Protein AF-A0A661SDD5-F1 (afdb_monomer)

Mean predicted aligned error: 5.51 Å

Structure (mmCIF, N/CA/C/O backbone):
data_AF-A0A661SDD5-F1
#
_entry.id   AF-A0A661SDD5-F1
#
loop_
_atom_site.group_PDB
_atom_site.id
_atom_site.type_symbol
_atom_site.label_atom_id
_atom_site.label_alt_id
_atom_site.label_comp_id
_atom_site.label_asym_id
_atom_site.label_entity_id
_atom_site.label_seq_id
_atom_site.pdbx_PDB_ins_code
_atom_site.Cartn_x
_atom_site.Cartn_y
_atom_site.Cartn_z
_atom_site.occupancy
_atom_site.B_iso_or_equiv
_atom_site.auth_seq_id
_atom_site.auth_comp_id
_atom_site.auth_asym_id
_atom_site.auth_atom_id
_atom_site.pdbx_PDB_model_num
ATOM 1 N N . MET A 1 1 ? -7.731 -12.315 21.971 1.00 40.97 1 MET A N 1
ATOM 2 C CA . MET A 1 1 ? -6.609 -11.645 21.276 1.00 40.97 1 MET A CA 1
ATOM 3 C C . MET A 1 1 ? -7.149 -11.063 19.976 1.00 40.97 1 MET A C 1
ATOM 5 O O . MET A 1 1 ? -7.713 -11.842 19.209 1.00 40.97 1 MET A O 1
ATOM 9 N N . PRO A 1 2 ? -7.087 -9.741 19.734 1.00 49.59 2 PRO A N 1
ATOM 10 C CA . PRO A 1 2 ? -7.533 -9.190 18.458 1.00 49.59 2 PRO A CA 1
ATOM 11 C C . PRO A 1 2 ? -6.667 -9.775 17.334 1.00 49.59 2 PRO A C 1
ATOM 13 O O . PRO A 1 2 ? -5.439 -9.763 17.405 1.00 49.59 2 PRO A O 1
ATOM 16 N N . ARG A 1 3 ? -7.306 -10.376 16.323 1.00 51.75 3 ARG A N 1
ATOM 17 C CA . ARG A 1 3 ? -6.601 -10.968 15.180 1.00 51.75 3 ARG A CA 1
ATOM 18 C C . ARG A 1 3 ? -5.955 -9.840 14.379 1.00 51.75 3 ARG A C 1
ATOM 20 O O . ARG A 1 3 ? -6.660 -8.975 13.868 1.00 51.75 3 ARG A O 1
ATOM 27 N N . LYS A 1 4 ? -4.628 -9.874 14.240 1.00 63.72 4 LYS A N 1
ATOM 28 C CA . LYS A 1 4 ? -3.890 -9.025 13.300 1.00 63.72 4 LYS A CA 1
ATOM 29 C C . LYS A 1 4 ? -4.435 -9.295 11.896 1.00 63.72 4 LYS A C 1
ATOM 31 O O . LYS A 1 4 ? -4.242 -10.389 11.366 1.00 63.72 4 LYS A O 1
ATOM 36 N N . LEU A 1 5 ? -5.160 -8.341 11.310 1.00 66.19 5 LEU A N 1
ATOM 37 C CA . LEU A 1 5 ? -5.542 -8.447 9.907 1.00 66.19 5 LEU A CA 1
ATOM 38 C C . LEU A 1 5 ? -4.260 -8.350 9.085 1.00 66.19 5 LEU A C 1
ATOM 40 O O . LEU A 1 5 ? -3.550 -7.351 9.169 1.0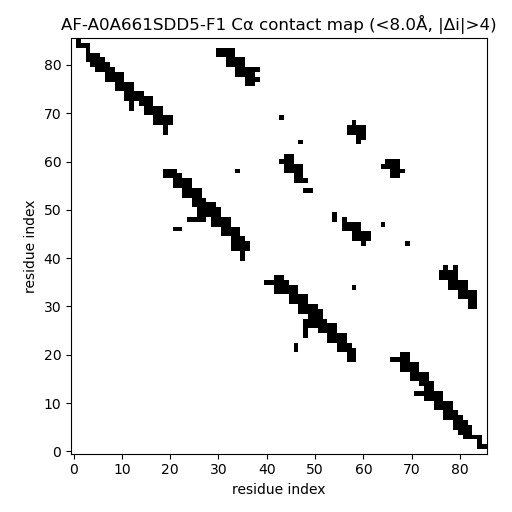0 66.19 5 LEU A O 1
ATOM 44 N N . LEU A 1 6 ? -3.975 -9.409 8.336 1.00 78.88 6 LEU A N 1
ATOM 45 C CA . LEU A 1 6 ? -2.888 -9.483 7.375 1.00 78.88 6 LEU A CA 1
ATOM 46 C C . LEU A 1 6 ? -3.510 -9.787 6.015 1.00 78.88 6 LEU A C 1
ATOM 48 O O . LEU A 1 6 ? -4.194 -10.806 5.850 1.00 78.88 6 LEU A O 1
ATOM 52 N N . ARG A 1 7 ? -3.331 -8.880 5.059 1.00 87.69 7 ARG A N 1
ATOM 53 C CA . ARG A 1 7 ? -3.727 -9.090 3.664 1.00 87.69 7 ARG A CA 1
ATOM 54 C C . ARG A 1 7 ? -2.580 -8.681 2.766 1.00 87.69 7 ARG A C 1
ATOM 56 O O . ARG A 1 7 ? -2.110 -7.554 2.867 1.00 87.69 7 ARG A O 1
ATOM 63 N N . THR A 1 8 ? -2.159 -9.602 1.911 1.00 91.62 8 THR A N 1
ATOM 64 C CA . THR A 1 8 ? -1.071 -9.391 0.962 1.00 91.62 8 THR A CA 1
ATOM 65 C C . THR A 1 8 ? -1.623 -9.490 -0.445 1.00 91.62 8 THR A C 1
ATOM 67 O O . THR A 1 8 ? -2.343 -10.432 -0.775 1.00 91.62 8 THR A O 1
ATOM 70 N N . PHE A 1 9 ? -1.283 -8.502 -1.254 1.00 91.88 9 PHE A N 1
ATOM 71 C CA . PHE A 1 9 ? -1.609 -8.422 -2.664 1.00 91.88 9 PHE A CA 1
ATOM 72 C C . PHE A 1 9 ? -0.314 -8.432 -3.450 1.00 91.88 9 PHE A C 1
ATOM 74 O O . PHE A 1 9 ? 0.707 -7.941 -2.971 1.00 91.88 9 PHE A O 1
ATOM 81 N N . SER A 1 10 ? -0.362 -8.969 -4.662 1.00 94.69 10 SER A N 1
ATOM 82 C CA . SER A 1 10 ? 0.730 -8.791 -5.602 1.00 94.69 10 SER A CA 1
ATOM 83 C C . SER A 1 10 ? 0.313 -7.815 -6.684 1.00 94.69 10 SER A C 1
ATOM 85 O O . SER A 1 10 ? -0.796 -7.914 -7.208 1.00 94.69 10 SER A O 1
ATOM 87 N N . VAL A 1 11 ? 1.198 -6.872 -6.980 1.00 94.38 11 VAL A N 1
ATOM 88 C CA . VAL A 1 11 ? 0.997 -5.839 -7.991 1.00 94.38 11 VAL A CA 1
ATOM 89 C C . VAL A 1 11 ? 2.130 -5.919 -9.003 1.00 94.38 11 VAL A C 1
ATOM 91 O O . VAL A 1 11 ? 3.275 -6.180 -8.637 1.00 94.38 11 VAL A O 1
ATOM 94 N N . SER A 1 12 ? 1.798 -5.727 -10.274 1.00 96.88 12 SER A N 1
ATOM 95 C CA . SER A 1 12 ? 2.778 -5.630 -11.352 1.00 96.88 12 SER A CA 1
ATOM 96 C C . SER A 1 12 ? 2.953 -4.167 -11.721 1.00 96.88 12 SER A C 1
ATOM 98 O O . SER A 1 12 ? 1.972 -3.477 -11.997 1.00 96.88 12 SER A O 1
ATOM 100 N N . VAL A 1 13 ? 4.198 -3.716 -11.701 1.00 97.12 13 VAL A N 1
ATOM 101 C CA . VAL A 1 13 ? 4.619 -2.361 -12.029 1.00 97.12 13 VAL A CA 1
ATOM 102 C C . VAL A 1 13 ? 5.255 -2.394 -13.423 1.00 97.12 13 VAL A C 1
ATOM 104 O O . VAL A 1 13 ? 6.150 -3.211 -13.642 1.00 97.12 13 VAL A O 1
ATOM 107 N N . PRO A 1 14 ? 4.764 -1.585 -14.380 1.00 96.62 14 PRO A N 1
ATOM 108 C CA . PRO A 1 14 ? 5.188 -1.668 -15.778 1.00 96.62 14 PRO A CA 1
ATOM 109 C C . PRO A 1 14 ? 6.528 -0.980 -16.063 1.00 96.62 14 PRO A C 1
ATOM 111 O O . PRO A 1 14 ? 7.155 -1.300 -17.062 1.00 96.62 14 PRO A O 1
ATOM 114 N N . GLU A 1 15 ? 6.942 -0.033 -15.221 1.00 97.56 15 GLU A N 1
ATOM 115 C CA . GLU A 1 15 ? 8.195 0.712 -15.360 1.00 97.56 15 GLU A CA 1
ATOM 116 C C . GLU A 1 15 ? 8.636 1.284 -14.006 1.00 97.56 15 GLU A C 1
ATOM 118 O O . GLU A 1 15 ? 7.804 1.516 -13.121 1.00 97.56 15 GLU A O 1
ATOM 123 N N . ASP A 1 16 ? 9.930 1.545 -13.843 1.00 98.00 16 ASP A N 1
ATOM 124 C CA . ASP A 1 16 ? 10.461 2.233 -12.664 1.00 98.00 16 ASP A CA 1
ATOM 125 C C . ASP A 1 16 ? 9.786 3.603 -12.485 1.00 98.00 16 ASP A C 1
ATOM 127 O O . ASP A 1 16 ? 9.743 4.420 -13.406 1.00 98.00 16 ASP A O 1
ATOM 131 N N . GLY A 1 17 ? 9.281 3.901 -11.286 1.00 97.31 17 GLY A N 1
ATOM 132 C CA . GLY A 1 17 ? 8.582 5.164 -11.080 1.00 97.31 17 GLY A CA 1
ATOM 133 C C . GLY A 1 17 ? 8.042 5.410 -9.681 1.00 97.31 17 GLY A C 1
ATOM 134 O O . GLY A 1 17 ? 8.173 4.602 -8.762 1.00 97.31 17 GLY A O 1
ATOM 135 N N . ASN A 1 18 ? 7.420 6.579 -9.531 1.00 95.88 18 ASN A N 1
ATOM 136 C CA . ASN A 1 18 ? 6.742 6.998 -8.312 1.00 95.88 18 ASN A CA 1
ATOM 137 C C . ASN A 1 18 ? 5.238 6.775 -8.455 1.00 95.88 18 ASN A C 1
ATOM 139 O O . ASN A 1 18 ? 4.577 7.432 -9.257 1.00 95.88 18 ASN A O 1
ATOM 143 N N . TYR A 1 19 ? 4.696 5.885 -7.631 1.00 94.56 19 TYR A N 1
ATOM 144 C CA . TYR A 1 19 ? 3.307 5.454 -7.699 1.00 94.56 19 TYR A CA 1
ATOM 145 C C . TYR A 1 19 ? 2.526 5.903 -6.472 1.00 94.56 19 TYR A C 1
ATOM 147 O O . TYR A 1 19 ? 3.024 5.884 -5.347 1.00 94.56 19 TYR A O 1
ATOM 155 N N . TYR A 1 20 ? 1.267 6.276 -6.678 1.00 93.56 20 TYR A N 1
ATOM 156 C CA . TYR A 1 20 ? 0.344 6.555 -5.587 1.00 93.56 20 TYR A CA 1
ATOM 157 C C . TYR A 1 20 ? -0.477 5.313 -5.274 1.00 93.56 2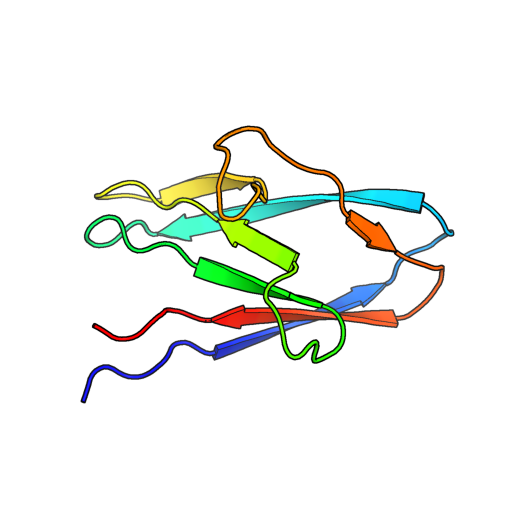0 TYR A C 1
ATOM 159 O O . TYR A 1 20 ? -1.133 4.748 -6.146 1.00 93.56 20 TYR A O 1
ATOM 167 N N . LEU A 1 21 ? -0.472 4.918 -4.004 1.00 92.81 21 LEU A N 1
ATOM 168 C CA . LEU A 1 21 ? -1.311 3.838 -3.509 1.00 92.81 21 LEU A CA 1
ATOM 169 C C . LEU A 1 21 ? -2.551 4.420 -2.833 1.00 92.81 21 LEU A C 1
ATOM 171 O O . LEU A 1 21 ? -2.452 5.331 -2.007 1.00 92.81 21 LEU A O 1
ATOM 175 N N . ALA A 1 22 ? -3.715 3.868 -3.165 1.00 91.56 22 ALA A N 1
ATOM 176 C CA . ALA A 1 22 ? -4.971 4.134 -2.482 1.00 91.56 22 ALA A CA 1
ATOM 17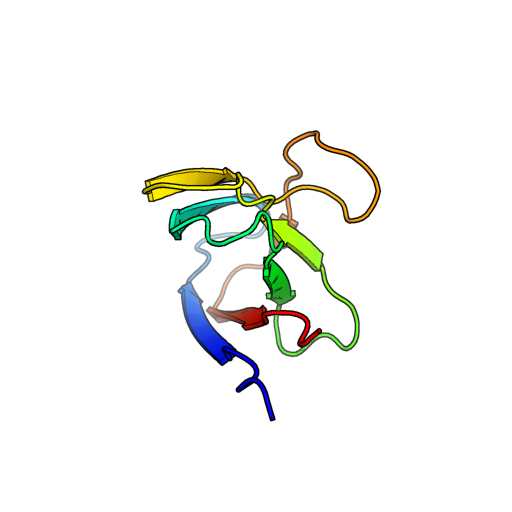7 C C . ALA A 1 22 ? -5.782 2.842 -2.351 1.00 91.56 22 ALA A C 1
ATOM 179 O O . ALA A 1 22 ? -5.653 1.932 -3.170 1.00 91.56 22 ALA A O 1
ATOM 180 N N . ALA A 1 23 ? -6.618 2.759 -1.320 1.00 89.62 23 ALA A N 1
ATOM 181 C CA . ALA A 1 23 ? -7.509 1.627 -1.110 1.00 89.62 23 ALA A CA 1
ATOM 182 C C . ALA A 1 23 ? -8.861 2.077 -0.555 1.00 89.62 23 ALA A C 1
ATOM 184 O O . ALA A 1 23 ? -8.956 3.054 0.191 1.00 89.62 23 ALA A O 1
ATOM 185 N N . TRP A 1 24 ? -9.901 1.308 -0.877 1.00 91.06 24 TRP A N 1
ATOM 186 C CA . TRP A 1 24 ? -11.178 1.383 -0.180 1.00 91.06 24 TRP A CA 1
ATOM 187 C C . TRP A 1 24 ? -11.097 0.591 1.121 1.00 91.06 24 TRP A C 1
ATOM 189 O O . TRP A 1 24 ? -10.881 -0.621 1.111 1.00 91.06 24 TRP A O 1
ATOM 199 N N . VAL A 1 25 ? -11.276 1.275 2.248 1.00 87.12 25 VAL A N 1
ATOM 200 C CA . VAL A 1 25 ? -11.199 0.679 3.587 1.00 87.12 25 VAL A CA 1
ATOM 201 C C . VAL A 1 25 ? -12.489 0.942 4.353 1.00 87.12 25 VAL A C 1
ATOM 203 O O . VAL A 1 25 ? -13.110 1.993 4.204 1.00 87.12 25 VAL A O 1
ATOM 206 N N . MET A 1 26 ? -12.903 -0.009 5.189 1.00 87.06 26 MET A N 1
ATOM 207 C CA . MET A 1 26 ? -13.970 0.212 6.162 1.00 87.06 26 MET A CA 1
ATOM 208 C C . MET A 1 26 ? -13.340 0.736 7.448 1.00 87.06 26 MET A C 1
ATOM 210 O O . MET A 1 26 ? -12.613 0.016 8.131 1.00 87.06 26 MET A O 1
ATOM 214 N N . GLY A 1 27 ? -13.630 1.989 7.781 1.00 84.00 27 GLY A N 1
ATOM 215 C CA . GLY A 1 27 ? -13.234 2.577 9.049 1.00 84.00 27 GLY A CA 1
ATOM 216 C C . GLY A 1 27 ? -13.983 1.930 10.208 1.00 84.00 27 GLY A C 1
ATOM 217 O O . GLY A 1 27 ? -15.213 1.974 10.250 1.00 84.00 27 GLY A O 1
ATOM 218 N N . VAL A 1 28 ? -13.246 1.352 11.156 1.00 78.62 28 VAL A N 1
ATOM 219 C CA . VAL A 1 28 ? -13.782 0.859 12.430 1.00 78.62 28 VAL A CA 1
ATOM 220 C C . VAL A 1 28 ? -12.914 1.431 13.544 1.00 78.62 28 VAL A C 1
ATOM 222 O O . VAL A 1 28 ? -11.736 1.102 13.655 1.00 78.62 28 VAL A O 1
ATOM 225 N N . ASN A 1 29 ? -13.481 2.326 14.354 1.00 80.06 29 ASN A N 1
ATOM 226 C CA . ASN A 1 29 ? -12.818 2.947 15.509 1.00 80.06 29 ASN A CA 1
ATOM 227 C C . ASN A 1 29 ? -11.549 3.762 15.191 1.00 80.06 29 ASN A C 1
ATOM 229 O O . ASN A 1 29 ? -10.759 4.036 16.090 1.00 80.06 29 ASN A O 1
ATOM 233 N N . GLY A 1 30 ? -11.360 4.193 13.941 1.00 76.75 30 GLY A N 1
ATOM 234 C CA . GLY A 1 30 ? -10.258 5.083 13.567 1.00 76.75 30 GLY A CA 1
ATOM 235 C C . GLY A 1 30 ? -8.885 4.404 13.541 1.00 76.75 30 GLY A C 1
ATOM 236 O O . GLY A 1 30 ? -7.872 5.068 13.742 1.00 76.75 30 GLY A O 1
ATOM 237 N N . GLN A 1 31 ? -8.845 3.079 13.377 1.00 82.44 31 GLN A N 1
ATOM 238 C CA . GLN A 1 31 ? -7.592 2.330 13.310 1.00 82.44 31 GLN A CA 1
ATOM 239 C C . GLN A 1 31 ? -6.924 2.494 11.946 1.00 82.44 31 GLN A C 1
ATOM 241 O O . GLN A 1 31 ? -7.518 2.186 10.914 1.00 82.44 31 GLN A O 1
ATOM 246 N N . ASN A 1 32 ? -5.660 2.908 11.950 1.00 85.50 32 ASN A N 1
ATOM 247 C CA . ASN A 1 32 ? -4.859 2.981 10.733 1.00 85.50 32 ASN A CA 1
ATOM 248 C C . ASN A 1 32 ? -4.403 1.585 10.290 1.00 85.50 32 ASN A C 1
ATOM 250 O O . ASN A 1 32 ? -4.133 0.709 11.119 1.00 85.50 32 ASN A O 1
ATOM 254 N N . LEU A 1 33 ? -4.266 1.407 8.977 1.00 88.06 33 LEU A N 1
ATOM 255 C CA . LEU A 1 33 ? -3.608 0.239 8.392 1.00 88.06 33 LEU A CA 1
ATOM 256 C C . LEU A 1 33 ? -2.167 0.599 8.045 1.00 88.06 33 LEU A C 1
ATOM 258 O O . LEU A 1 33 ? -1.937 1.544 7.295 1.00 88.06 33 LEU A O 1
ATOM 262 N N . GLU A 1 34 ? -1.211 -0.164 8.557 1.00 90.81 34 GLU A N 1
ATOM 263 C CA . GLU A 1 34 ? 0.192 -0.068 8.157 1.00 90.81 34 GLU A CA 1
ATOM 264 C C . GLU A 1 34 ? 0.371 -0.774 6.805 1.00 90.81 34 GLU A C 1
ATO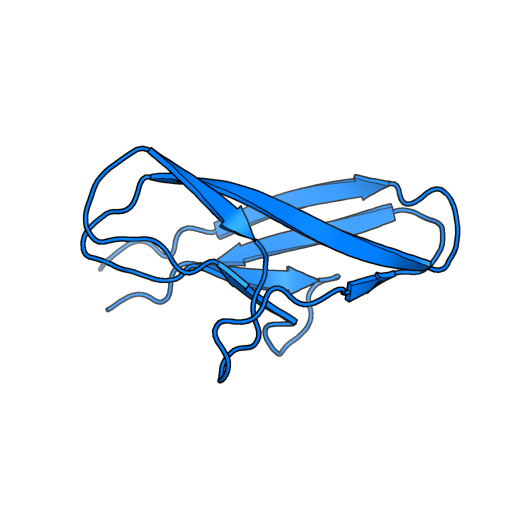M 266 O O . GLU A 1 34 ? -0.156 -1.875 6.596 1.00 90.81 34 GLU A O 1
ATOM 271 N N . VAL A 1 35 ? 1.109 -0.149 5.889 1.00 91.50 35 VAL A N 1
ATOM 272 C CA . VAL A 1 35 ? 1.405 -0.694 4.557 1.00 91.50 35 VAL A CA 1
ATOM 273 C C . VAL A 1 35 ? 2.877 -1.060 4.478 1.00 91.50 35 VAL A C 1
ATOM 275 O O . VAL A 1 35 ? 3.741 -0.247 4.794 1.00 91.50 35 VAL A O 1
ATOM 278 N N . TYR A 1 36 ? 3.156 -2.276 4.030 1.00 92.50 36 TYR A N 1
ATOM 279 C CA . TYR A 1 36 ? 4.494 -2.825 3.836 1.00 92.50 36 TYR A CA 1
ATOM 280 C C . TYR A 1 36 ? 4.675 -3.212 2.372 1.00 92.50 36 TYR A C 1
ATOM 282 O O . TYR A 1 36 ? 3.741 -3.739 1.762 1.00 92.50 36 TYR A O 1
ATOM 290 N N . LEU A 1 37 ? 5.866 -2.972 1.835 1.00 92.56 37 LEU A N 1
ATOM 291 C CA . LEU A 1 37 ? 6.250 -3.329 0.472 1.00 92.56 37 LEU A CA 1
ATOM 292 C C . LEU A 1 37 ? 7.329 -4.412 0.540 1.00 92.56 37 LEU A C 1
ATOM 294 O O . LEU A 1 37 ? 8.209 -4.319 1.384 1.00 92.56 37 LEU A O 1
ATOM 298 N N . ASP A 1 38 ? 7.215 -5.458 -0.276 1.00 92.00 38 ASP A N 1
ATOM 299 C CA . ASP A 1 38 ? 8.253 -6.491 -0.479 1.00 92.00 38 ASP A CA 1
ATOM 300 C C . ASP A 1 38 ? 8.835 -7.121 0.797 1.00 92.00 38 ASP A C 1
ATOM 302 O O . ASP A 1 38 ? 10.010 -7.462 0.877 1.00 92.00 38 ASP A O 1
ATOM 306 N N . ASP A 1 39 ? 7.958 -7.315 1.786 1.00 78.31 39 ASP A N 1
ATOM 307 C CA . ASP A 1 39 ? 8.270 -7.826 3.129 1.00 78.31 39 ASP A CA 1
ATOM 308 C C . ASP A 1 39 ? 9.276 -6.970 3.922 1.00 78.31 39 ASP A C 1
ATOM 310 O O . ASP A 1 39 ? 10.041 -7.461 4.757 1.00 78.31 39 ASP A O 1
ATOM 314 N N . ASP A 1 40 ? 9.227 -5.652 3.709 1.00 74.12 40 ASP A N 1
ATOM 315 C CA . ASP A 1 40 ? 9.999 -4.695 4.487 1.00 74.12 40 ASP A CA 1
ATOM 316 C C . ASP A 1 40 ? 9.753 -4.839 5.995 1.00 74.12 40 ASP A C 1
ATOM 318 O O . ASP A 1 40 ? 8.641 -5.065 6.489 1.00 74.12 40 ASP A O 1
ATOM 322 N N . ARG A 1 41 ? 10.820 -4.633 6.772 1.00 81.38 41 ARG A N 1
ATOM 323 C CA . ARG A 1 41 ? 10.748 -4.650 8.244 1.00 81.38 41 ARG A CA 1
ATOM 324 C C . ARG A 1 41 ? 10.040 -3.416 8.807 1.00 81.38 41 ARG A C 1
ATOM 326 O O . ARG A 1 41 ? 9.546 -3.460 9.935 1.00 81.38 41 ARG A O 1
ATOM 333 N N . PHE A 1 42 ? 9.968 -2.335 8.031 1.00 85.75 42 PHE A N 1
ATOM 334 C CA . PHE A 1 42 ? 9.363 -1.060 8.412 1.00 85.75 42 PHE A CA 1
ATOM 335 C C . PHE A 1 42 ? 8.195 -0.717 7.479 1.00 85.75 42 PHE A C 1
ATOM 337 O O . PHE A 1 42 ? 8.266 -1.013 6.290 1.00 85.75 42 PHE A O 1
ATOM 344 N N . PRO A 1 43 ? 7.110 -0.107 7.985 1.00 90.06 43 PRO A N 1
ATOM 345 C CA . PRO A 1 43 ? 6.001 0.284 7.127 1.00 90.06 43 PRO A CA 1
ATOM 346 C C . PRO A 1 43 ? 6.434 1.398 6.165 1.00 90.06 43 PRO A C 1
ATOM 348 O O . PRO A 1 43 ? 7.034 2.392 6.575 1.00 90.06 43 PRO A O 1
ATOM 351 N N . ALA A 1 44 ? 6.063 1.263 4.893 1.00 90.88 44 ALA A N 1
ATOM 352 C CA . ALA A 1 44 ? 6.243 2.289 3.867 1.00 90.88 44 ALA A CA 1
ATOM 353 C C . ALA A 1 44 ? 5.370 3.534 4.131 1.00 90.88 44 ALA A C 1
ATOM 355 O O . ALA A 1 44 ? 5.686 4.641 3.675 1.00 90.88 44 ALA A O 1
ATOM 356 N N . GLY A 1 45 ? 4.275 3.346 4.872 1.00 91.50 45 GLY A N 1
ATOM 357 C CA . GLY A 1 45 ? 3.336 4.381 5.280 1.00 91.50 45 GLY A CA 1
ATOM 358 C C . GLY A 1 45 ? 2.082 3.789 5.918 1.00 91.50 45 GLY A C 1
ATOM 359 O O . GLY A 1 45 ? 2.038 2.603 6.255 1.00 91.50 45 GLY A O 1
ATOM 360 N N . ASN A 1 46 ? 1.054 4.623 6.058 1.00 91.19 46 ASN A N 1
ATOM 361 C CA . ASN A 1 46 ? -0.232 4.243 6.633 1.00 91.19 46 ASN A CA 1
ATOM 362 C C . ASN A 1 46 ? -1.394 4.603 5.706 1.00 91.19 46 ASN A C 1
ATOM 364 O O . ASN A 1 46 ? -1.318 5.561 4.943 1.00 91.19 46 ASN A O 1
ATOM 368 N N . LEU A 1 47 ? -2.500 3.874 5.835 1.00 90.06 47 LEU A N 1
ATOM 369 C CA . LEU A 1 47 ? -3.810 4.302 5.361 1.00 90.06 47 LEU A CA 1
ATOM 370 C C . LEU A 1 47 ? -4.624 4.803 6.562 1.00 90.06 47 LEU A C 1
ATOM 372 O O . LEU A 1 47 ? -5.015 3.982 7.405 1.00 90.06 47 LEU A O 1
ATOM 376 N N . PRO A 1 48 ? -4.861 6.122 6.683 1.00 86.81 48 PRO A N 1
ATOM 377 C CA . PRO A 1 48 ? -5.636 6.670 7.784 1.00 86.81 48 PRO A CA 1
ATOM 378 C C . PRO A 1 48 ? -7.114 6.335 7.590 1.00 86.81 48 PRO A C 1
ATOM 380 O O . PRO A 1 48 ?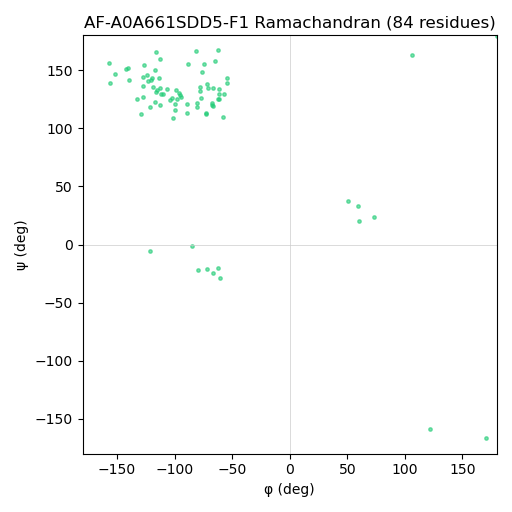 -7.748 6.846 6.672 1.00 86.81 48 PRO A O 1
ATOM 383 N N . ALA A 1 49 ? -7.683 5.486 8.444 1.00 82.25 49 ALA A N 1
ATOM 384 C CA . ALA A 1 49 ? -9.107 5.179 8.379 1.00 82.25 49 ALA A CA 1
ATOM 385 C C . ALA A 1 49 ? -9.881 6.072 9.357 1.00 82.25 49 ALA A C 1
ATOM 387 O O . ALA A 1 49 ? -9.570 6.126 10.544 1.00 82.25 49 ALA A O 1
ATOM 388 N N . LEU A 1 50 ? -10.930 6.749 8.885 1.00 79.88 50 LEU A N 1
ATOM 389 C CA . LEU A 1 50 ? -11.887 7.445 9.750 1.00 79.88 50 LEU A CA 1
ATOM 390 C C . LEU A 1 50 ? -12.634 6.485 10.695 1.00 79.88 50 LEU A C 1
ATOM 392 O O . LEU A 1 50 ? -12.631 5.265 10.532 1.00 79.88 50 LEU A O 1
ATOM 396 N N . LYS A 1 51 ? -13.329 7.053 11.690 1.00 80.38 51 LYS A N 1
ATOM 397 C CA . LYS A 1 51 ? -14.003 6.297 12.761 1.00 80.38 51 LYS A CA 1
ATOM 398 C C . LYS A 1 51 ? -15.090 5.325 12.279 1.00 80.38 51 LYS A C 1
ATOM 400 O O . LYS A 1 51 ? -15.319 4.330 12.965 1.00 80.38 51 LYS A O 1
ATOM 405 N N . LYS A 1 52 ? -15.761 5.601 11.152 1.00 86.25 52 LYS A N 1
ATOM 406 C CA . LYS A 1 52 ? -16.860 4.773 10.629 1.00 86.25 52 LYS A CA 1
ATOM 407 C C . LYS A 1 52 ? -17.048 4.945 9.118 1.00 86.25 52 LYS A C 1
ATOM 409 O O . LYS A 1 52 ? -17.060 6.076 8.644 1.00 86.25 52 LYS A O 1
ATOM 414 N N . GLY A 1 53 ? -17.304 3.840 8.411 1.00 89.19 53 GLY A N 1
ATOM 415 C CA . GLY A 1 53 ? -17.787 3.833 7.023 1.00 89.19 53 GLY A CA 1
ATOM 416 C C . GLY A 1 53 ? -16.739 3.441 5.978 1.00 89.19 53 GLY A C 1
ATOM 417 O O . GLY A 1 53 ? -15.538 3.435 6.255 1.00 89.19 53 GLY A O 1
ATOM 418 N N . TRP A 1 54 ? -17.215 3.089 4.779 1.00 91.38 54 TRP A N 1
ATOM 419 C CA . TRP A 1 54 ? -16.361 2.869 3.609 1.00 91.38 54 TRP A CA 1
ATOM 420 C C . TRP A 1 54 ? -15.803 4.200 3.113 1.00 91.38 54 TRP A C 1
ATOM 422 O O . TRP A 1 54 ? -16.541 5.174 2.981 1.00 91.38 54 TRP A O 1
ATOM 432 N N . GLN A 1 55 ? -14.510 4.226 2.816 1.00 90.38 55 GLN A N 1
ATOM 433 C CA . GLN A 1 55 ? -13.801 5.423 2.373 1.00 90.38 55 GLN A CA 1
ATOM 434 C C . GLN A 1 55 ? -12.621 5.051 1.478 1.00 90.38 55 GLN A C 1
ATOM 436 O O . GLN A 1 55 ? -11.981 4.021 1.696 1.00 90.38 55 GLN A O 1
ATOM 441 N N . SER A 1 56 ? -12.319 5.910 0.507 1.00 91.50 56 SER A N 1
ATOM 442 C CA . SER A 1 56 ? -11.087 5.832 -0.277 1.00 91.50 56 SER A CA 1
ATOM 443 C C . SER A 1 56 ? -9.998 6.630 0.425 1.00 91.50 56 SER A C 1
ATOM 445 O O . SER A 1 56 ? -10.157 7.830 0.646 1.00 91.50 56 SER A O 1
ATOM 447 N N . VAL A 1 57 ? -8.897 5.971 0.776 1.00 90.31 57 VAL A N 1
ATOM 448 C CA . VAL A 1 57 ? -7.772 6.580 1.497 1.00 90.31 57 VAL A CA 1
ATOM 449 C C . VAL A 1 57 ? -6.475 6.316 0.753 1.00 90.31 57 VAL A C 1
ATOM 451 O O . VAL A 1 57 ? -6.239 5.209 0.267 1.00 90.31 57 VAL A O 1
ATOM 454 N N . GLY A 1 58 ? -5.651 7.354 0.642 1.00 92.25 58 GLY A N 1
ATOM 455 C CA . GLY A 1 58 ? -4.317 7.273 0.063 1.00 92.25 58 GLY A CA 1
ATOM 456 C C . GLY A 1 58 ? -3.271 6.908 1.110 1.00 92.25 58 GLY A C 1
ATOM 457 O O . GLY A 1 58 ? -3.456 7.170 2.299 1.00 92.25 58 GLY A O 1
ATOM 458 N N . LEU A 1 59 ? -2.161 6.329 0.660 1.00 93.06 59 LEU A N 1
ATOM 459 C CA . LEU A 1 59 ? -0.982 6.120 1.491 1.00 93.06 59 LEU A CA 1
ATOM 460 C C . LEU A 1 59 ? -0.429 7.467 1.959 1.00 93.06 59 LEU A C 1
ATOM 462 O O . LEU A 1 59 ? -0.125 8.334 1.141 1.00 93.06 59 LEU A O 1
ATOM 466 N N . THR A 1 60 ? -0.270 7.623 3.266 1.00 92.06 60 THR A N 1
ATOM 467 C CA . THR A 1 60 ? 0.362 8.786 3.890 1.00 92.06 60 THR A CA 1
ATOM 468 C C . THR A 1 60 ? 1.632 8.370 4.618 1.00 92.06 60 THR A C 1
ATOM 470 O O . THR A 1 60 ? 1.869 7.184 4.877 1.00 92.06 60 THR A O 1
ATOM 473 N N . ASP A 1 61 ? 2.461 9.345 4.985 1.00 84.06 61 ASP A N 1
ATOM 474 C CA . ASP A 1 61 ? 3.565 9.075 5.899 1.00 84.06 61 ASP A CA 1
ATOM 475 C C . ASP A 1 61 ? 3.022 8.657 7.279 1.00 84.06 61 ASP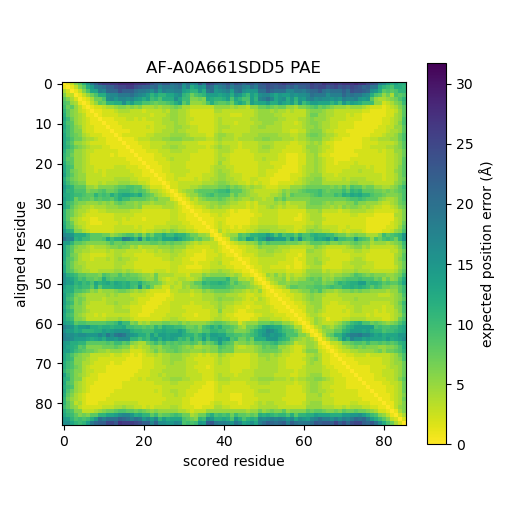 A C 1
ATOM 477 O O . ASP A 1 61 ? 1.900 8.975 7.679 1.00 84.06 61 ASP A O 1
ATOM 481 N N . THR A 1 62 ? 3.850 7.961 8.046 1.00 65.94 62 THR A N 1
ATOM 482 C CA . THR A 1 62 ? 3.583 7.609 9.441 1.00 65.94 62 THR A CA 1
ATOM 483 C C . THR A 1 62 ? 3.446 8.829 10.355 1.00 65.94 62 THR A C 1
ATOM 485 O O . THR A 1 62 ? 2.856 8.717 11.428 1.00 65.94 62 THR A O 1
ATOM 488 N N . LYS A 1 63 ? 3.966 9.990 9.927 1.00 65.19 63 LYS A N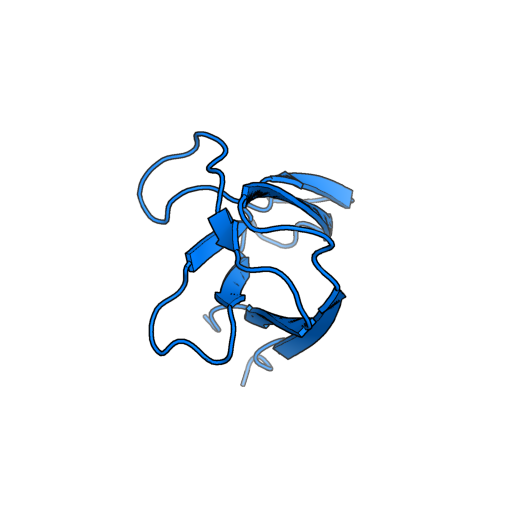 1
ATOM 489 C CA . LYS A 1 63 ? 4.014 11.242 10.700 1.00 65.19 63 LYS A CA 1
ATOM 490 C C . LYS A 1 63 ? 3.299 12.431 10.042 1.00 65.19 63 LYS A C 1
ATOM 492 O O . LYS A 1 63 ? 3.216 13.487 10.660 1.00 65.19 63 LYS A O 1
ATOM 497 N N . SER A 1 64 ? 2.801 12.288 8.812 1.00 62.25 64 SER A N 1
ATOM 498 C CA . SER A 1 64 ? 2.162 13.367 8.045 1.00 62.25 64 SER A CA 1
ATOM 499 C C . SER A 1 64 ? 0.936 12.843 7.303 1.00 62.25 64 SER A C 1
ATOM 501 O O . SER A 1 64 ? 0.961 11.732 6.783 1.00 62.25 64 SER A O 1
ATOM 503 N N . TYR A 1 65 ? -0.126 13.649 7.241 1.00 65.38 65 TYR A N 1
ATOM 504 C CA . TYR A 1 65 ? -1.407 13.295 6.612 1.00 65.38 65 TYR A CA 1
ATOM 505 C C . TYR A 1 65 ? -1.451 13.551 5.095 1.00 65.38 65 TYR A C 1
ATOM 507 O O . TYR A 1 65 ? -2.470 13.291 4.460 1.00 65.38 65 TYR A O 1
ATOM 515 N N . GLY A 1 66 ? -0.371 14.070 4.503 1.00 79.19 66 GLY A N 1
ATOM 516 C CA . GLY A 1 66 ? -0.274 14.244 3.054 1.00 79.19 66 GLY A CA 1
ATOM 517 C C . GLY A 1 66 ? -0.116 12.903 2.339 1.00 79.19 66 GLY A C 1
ATOM 518 O O . GLY A 1 66 ? 0.649 12.046 2.790 1.00 79.19 66 GLY A O 1
ATOM 519 N N . GLN A 1 67 ? -0.822 12.724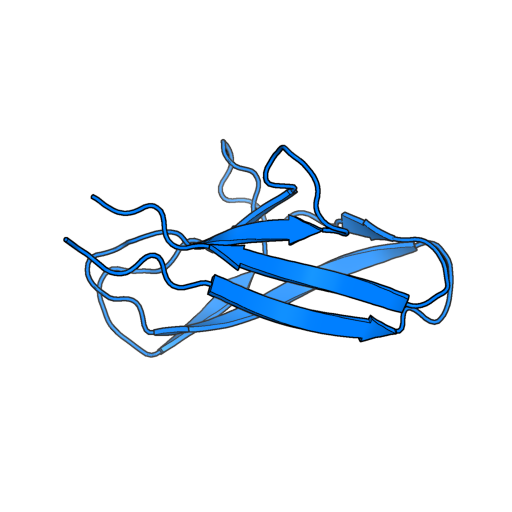 1.219 1.00 85.12 67 GLN A N 1
ATOM 520 C CA . GLN A 1 67 ? -0.630 11.550 0.371 1.00 85.12 67 GLN A CA 1
ATOM 521 C C . GLN A 1 67 ? 0.807 11.527 -0.165 1.00 85.12 67 GLN A C 1
ATOM 523 O O . GLN A 1 67 ? 1.321 12.540 -0.642 1.00 85.12 67 GLN A O 1
ATOM 528 N N . LYS A 1 68 ? 1.451 10.365 -0.084 1.00 89.38 68 LYS A N 1
ATOM 529 C CA . LYS A 1 68 ? 2.860 10.157 -0.421 1.00 89.38 68 LYS A CA 1
ATOM 530 C C . LYS A 1 68 ? 2.986 9.155 -1.578 1.00 89.38 68 LYS A C 1
ATOM 532 O O . LYS A 1 68 ? 2.346 8.101 -1.519 1.00 89.38 68 LYS A O 1
ATOM 537 N N . PRO A 1 69 ? 3.834 9.428 -2.586 1.00 92.31 69 PRO A N 1
ATOM 538 C CA . PRO A 1 69 ? 4.202 8.422 -3.570 1.00 92.31 69 PRO A CA 1
ATOM 539 C C . PRO A 1 69 ? 5.189 7.395 -2.990 1.00 92.31 69 PRO A C 1
ATOM 541 O O . PRO A 1 69 ? 5.953 7.684 -2.065 1.00 92.31 69 PRO A O 1
ATOM 544 N N . ILE A 1 70 ? 5.197 6.198 -3.568 1.00 91.75 70 ILE A N 1
ATOM 545 C CA . ILE A 1 70 ? 6.177 5.137 -3.318 1.00 91.75 70 ILE A CA 1
ATOM 546 C C . ILE A 1 70 ? 6.980 4.882 -4.586 1.00 91.75 70 ILE A C 1
ATOM 548 O O . ILE A 1 70 ? 6.408 4.769 -5.669 1.00 91.75 70 ILE A O 1
ATOM 552 N N . SER A 1 71 ? 8.300 4.806 -4.450 1.00 93.25 71 SER A N 1
ATOM 553 C CA . SER A 1 71 ? 9.179 4.441 -5.557 1.00 93.25 71 SER A CA 1
ATOM 554 C C . SER A 1 71 ? 9.174 2.922 -5.709 1.00 93.25 71 SER A C 1
ATOM 556 O O . SER A 1 71 ? 9.488 2.217 -4.751 1.00 93.25 71 SER A O 1
ATOM 558 N N . LEU A 1 72 ? 8.791 2.433 -6.885 1.00 94.56 72 LEU A N 1
ATOM 559 C CA . LEU A 1 72 ? 8.777 1.013 -7.232 1.00 94.56 72 LEU A CA 1
ATOM 560 C C . LEU A 1 72 ? 9.550 0.812 -8.533 1.00 94.56 72 LEU A C 1
ATOM 562 O O . LEU A 1 72 ? 9.498 1.671 -9.415 1.00 94.56 72 LEU A O 1
ATOM 566 N N . SER A 1 73 ? 10.255 -0.309 -8.633 1.00 96.62 73 SER A N 1
ATOM 567 C CA . SER A 1 73 ? 10.891 -0.737 -9.876 1.00 96.62 73 SER A CA 1
ATOM 568 C C . SER A 1 73 ? 9.882 -1.420 -10.801 1.00 96.62 73 SER A C 1
ATOM 570 O O . SER A 1 73 ? 8.804 -1.819 -10.371 1.00 96.62 73 SER A O 1
ATOM 572 N N . GLU A 1 74 ? 10.235 -1.612 -12.064 1.00 97.75 74 GLU A N 1
ATOM 573 C CA . GLU A 1 74 ? 9.552 -2.546 -12.946 1.00 97.75 74 GLU A CA 1
ATOM 574 C C . GLU A 1 74 ? 9.529 -3.943 -12.305 1.00 97.75 74 GLU A C 1
ATOM 576 O O . GLU A 1 74 ? 10.513 -4.415 -11.724 1.00 97.75 74 GLU A O 1
ATOM 581 N N . GLY A 1 75 ? 8.391 -4.624 -12.429 1.00 97.50 75 GLY A N 1
ATOM 582 C CA . GLY A 1 75 ? 8.246 -6.014 -12.026 1.00 97.50 75 GLY A CA 1
ATOM 583 C C . GLY A 1 75 ? 7.156 -6.250 -10.992 1.00 97.50 75 GLY A C 1
ATOM 584 O O . GLY A 1 75 ? 6.166 -5.526 -10.885 1.00 97.50 75 GLY A O 1
ATOM 585 N N . LYS A 1 76 ? 7.276 -7.372 -10.282 1.00 97.50 76 LYS A N 1
ATOM 586 C CA . LYS A 1 76 ? 6.245 -7.858 -9.366 1.00 97.50 76 LYS A CA 1
ATOM 587 C C . LYS A 1 76 ? 6.603 -7.484 -7.937 1.00 97.50 76 LYS A C 1
ATOM 589 O O . LYS A 1 76 ? 7.597 -7.971 -7.410 1.00 97.50 76 LYS A O 1
ATOM 594 N N . HIS A 1 77 ? 5.722 -6.726 -7.303 1.00 95.62 77 HIS A N 1
ATOM 595 C CA . HIS A 1 77 ? 5.838 -6.326 -5.909 1.00 95.62 77 HIS A CA 1
ATOM 596 C C . HIS A 1 77 ? 4.751 -6.979 -5.063 1.00 95.62 77 HIS A C 1
ATOM 598 O O . HIS A 1 77 ? 3.696 -7.411 -5.555 1.00 95.62 77 HIS A O 1
ATOM 604 N N . THR A 1 78 ? 4.999 -7.042 -3.764 1.00 95.12 7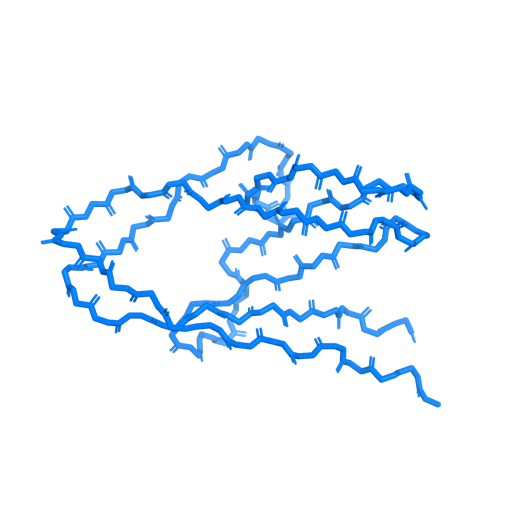8 THR A N 1
ATOM 605 C CA . THR A 1 78 ? 4.019 -7.441 -2.761 1.00 95.12 78 THR A CA 1
ATOM 606 C C . THR A 1 78 ? 3.662 -6.255 -1.883 1.00 95.12 78 THR A C 1
ATOM 608 O O . THR A 1 78 ? 4.521 -5.570 -1.340 1.00 95.12 78 THR A O 1
ATOM 611 N N . VAL A 1 79 ? 2.365 -6.022 -1.725 1.00 93.94 79 VAL A N 1
ATOM 612 C CA . VAL A 1 79 ? 1.818 -4.995 -0.843 1.00 93.94 79 VAL A CA 1
ATOM 613 C C . VAL A 1 79 ? 1.090 -5.697 0.282 1.00 93.94 79 VAL A C 1
ATOM 615 O O . VAL A 1 79 ? 0.129 -6.432 0.050 1.00 93.94 79 VAL A O 1
ATOM 618 N N . THR A 1 80 ? 1.530 -5.466 1.510 1.00 91.88 80 THR A N 1
ATOM 619 C CA . THR A 1 80 ? 0.966 -6.098 2.697 1.00 91.88 80 THR A CA 1
ATOM 620 C C . THR A 1 80 ? 0.354 -5.057 3.622 1.00 91.88 80 THR A C 1
ATOM 622 O O . THR A 1 80 ? 1.036 -4.161 4.108 1.00 91.88 80 THR A O 1
ATOM 625 N N . PHE A 1 81 ? -0.933 -5.219 3.919 1.00 89.56 81 PHE A N 1
ATOM 626 C CA . PHE A 1 81 ? -1.671 -4.410 4.883 1.00 89.56 81 PHE A CA 1
ATOM 627 C C . PHE A 1 81 ? -1.705 -5.112 6.238 1.00 89.56 81 PHE A C 1
ATOM 629 O O . PHE A 1 81 ? -2.048 -6.300 6.319 1.00 89.56 81 PHE A O 1
ATOM 636 N N . ARG A 1 82 ? -1.366 -4.378 7.302 1.00 87.94 82 ARG A N 1
ATOM 637 C CA . ARG A 1 82 ? -1.376 -4.866 8.686 1.00 87.94 82 ARG A CA 1
ATOM 638 C C . ARG A 1 82 ? -2.179 -3.920 9.583 1.00 87.94 82 ARG A C 1
ATOM 640 O O . ARG A 1 82 ? -1.892 -2.731 9.648 1.00 87.94 82 ARG A O 1
ATOM 647 N N . CYS A 1 83 ? -3.158 -4.449 10.320 1.00 79.31 83 CYS A N 1
ATOM 648 C CA . CYS A 1 83 ? -3.739 -3.727 11.461 1.00 79.31 83 CYS A CA 1
ATOM 649 C C . CYS A 1 83 ? -2.787 -3.825 12.655 1.00 79.31 83 CYS A C 1
ATOM 651 O O . CYS A 1 83 ? -2.383 -4.933 13.027 1.00 79.31 83 CYS A O 1
ATOM 653 N N . LYS A 1 84 ? -2.494 -2.704 13.317 1.00 67.62 84 LYS A N 1
ATOM 654 C CA . LYS A 1 84 ? -1.861 -2.737 14.637 1.00 67.62 84 LYS A CA 1
ATOM 655 C C . LYS A 1 84 ? -2.911 -3.207 15.646 1.00 67.62 84 LYS A C 1
ATOM 657 O O . LYS A 1 84 ? -3.925 -2.542 15.837 1.00 67.62 84 LYS A O 1
ATOM 662 N N . GLY A 1 85 ? -2.719 -4.395 16.216 1.00 56.75 85 GLY A N 1
ATOM 663 C CA . GLY A 1 85 ? -3.571 -4.866 17.305 1.00 56.75 85 GLY A CA 1
ATOM 664 C C . GLY A 1 85 ? -3.435 -3.918 18.493 1.00 56.75 85 GLY A C 1
ATOM 665 O O . GLY A 1 85 ? -2.314 -3.575 18.861 1.00 56.75 85 GLY A O 1
ATOM 666 N N . SER A 1 86 ? -4.569 -3.470 19.027 1.00 46.22 86 SER A N 1
ATOM 667 C CA . SER A 1 86 ? -4.671 -2.813 20.334 1.00 46.22 86 SER A CA 1
ATOM 668 C C . SER A 1 86 ? -4.335 -3.780 21.459 1.00 46.22 86 SER A C 1
ATOM 670 O O . SER A 1 86 ? -4.861 -4.920 21.376 1.00 46.22 86 SER A O 1
#

Radius of gyration: 12.96 Å; Cα contacts (8 Å, |Δi|>4): 210; chains: 1; bounding box: 29×26×37 Å

pLDDT: mean 85.27, std 12.52, range [40.97, 98.0]

Sequence (86 aa):
MPRKLLRTFSVSVPEDGNYYLAAWVMGVNGQNLEVYLDDDRFPAGNLPALKKGWQSVGLTDTKSYGQKPISLSEGKHTVTFRCKGS

Foldseek 3Di:
DPDKDKDKDKDFDAAWDWDKDKDWDFADQFFKKFKDKQPDPHGPFIFGGDNGDIDITIGDHNPDRDHGTDTDGGGMMMIMITTDDD

Secondary structure (DSSP, 8-state):
-----EEEEEEEESSSEEEE-EEEEEEETTPPEEEEETT-SS-SEEE---SEEEEEEE-B-SS--SB-EEEE-SEEEEEEEEE---

Nearest PDB structures (foldseek):
  1o6u-assembly3_E  TM=4.155E-01  e=5.529E-01  Homo sapiens
  4bd4-assembly6_F  TM=3.780E-01  e=2.633E-01  Homo sapiens
  7wim-assembly4_P  TM=3.710E-01  e=1.045E+00  Arabidopsis thaliana
  1olm-assembly3_E  TM=2.427E-01  e=4.973E-01  Homo sapiens

Solvent-accessible surface area (backbone atoms only — not comparable to full-atom values): 4939 Å² total; per-residue (Å²): 129,73,78,62,50,75,50,76,45,77,46,79,36,92,51,66,43,76,43,79,52,68,48,81,44,74,18,62,79,42,54,47,34,38,32,25,50,72,83,46,96,56,64,77,21,24,34,72,29,53,55,66,50,80,44,80,32,47,30,14,45,85,89,42,89,56,76,43,69,46,82,44,60,54,41,81,44,37,44,34,40,34,42,75,65,126